Protein AF-A0A966Q0F9-F1 (afdb_monomer)

Nearest PDB structures (foldseek):
  1is2-assembly1_A  TM=1.820E-01  e=2.449E+00  Rattus norvegicus

Secondary structure (DSSP, 8-state):
-----SSSSHHHHHHHS-HHHHHHHHHHHHHHHHHHHHHHTT----TTTT-HHHHHHTT-HHHHHHHHHHHHHHHHHTT---SSHHHHHHHHHT-S--PPPTTTT-HHHHHHHHHHHHHH-HHHHTTTTTT--TTPPPP---

Radius of gyration: 14.85 Å; Cα contacts (8 Å, |Δi|>4): 181; chains: 1; bounding box: 39×34×39 Å

pLDDT: mean 96.17, std 3.33, range [83.56, 98.81]

Structure (mmCIF, N/CA/C/O backbone):
data_AF-A0A966Q0F9-F1
#
_entry.id 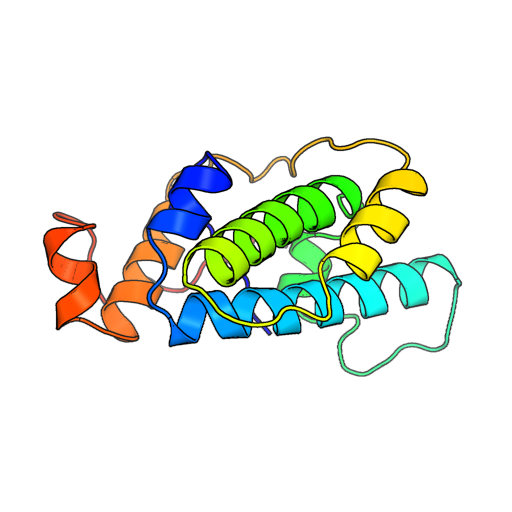  AF-A0A966Q0F9-F1
#
loop_
_atom_site.group_PDB
_atom_site.id
_atom_site.type_symbol
_atom_site.label_atom_id
_atom_site.label_alt_id
_atom_site.label_comp_id
_atom_site.label_asym_id
_atom_site.label_entity_id
_atom_site.label_seq_id
_atom_site.pdbx_PDB_ins_code
_atom_site.Cartn_x
_atom_site.Cartn_y
_atom_site.Cartn_z
_atom_site.occupancy
_atom_site.B_iso_or_equiv
_atom_site.auth_seq_id
_atom_site.auth_comp_id
_atom_site.auth_asym_id
_atom_site.auth_atom_id
_atom_site.pdbx_PDB_model_num
ATOM 1 N N . MET A 1 1 ? 8.181 -6.220 3.415 1.00 84.56 1 MET A N 1
ATOM 2 C CA . MET A 1 1 ? 7.570 -5.725 2.174 1.00 84.56 1 MET A CA 1
ATOM 3 C C . MET A 1 1 ? 6.215 -6.377 2.015 1.00 84.56 1 MET A C 1
ATOM 5 O O . MET A 1 1 ? 6.152 -7.581 1.820 1.00 84.56 1 MET A O 1
ATOM 9 N N . GLN A 1 2 ? 5.135 -5.624 2.153 1.00 92.25 2 GLN A N 1
ATOM 10 C CA . GLN A 1 2 ? 3.775 -6.101 1.913 1.00 92.25 2 GLN A CA 1
ATOM 11 C C . GLN A 1 2 ? 2.932 -4.939 1.389 1.00 92.25 2 GLN A C 1
ATOM 13 O O . GLN A 1 2 ? 3.205 -3.779 1.694 1.00 92.25 2 GLN A O 1
ATOM 18 N N . THR A 1 3 ? 1.885 -5.236 0.632 1.00 96.75 3 THR A N 1
ATOM 19 C CA . THR A 1 3 ? 0.855 -4.243 0.310 1.00 96.75 3 THR A CA 1
ATOM 20 C C . THR A 1 3 ? -0.413 -4.523 1.107 1.00 96.75 3 THR A C 1
ATOM 22 O O . THR A 1 3 ? -0.623 -5.645 1.552 1.00 96.75 3 THR A O 1
ATOM 25 N N . PHE A 1 4 ? -1.251 -3.521 1.349 1.00 98.12 4 PHE A N 1
ATOM 26 C CA . PHE A 1 4 ? -2.565 -3.744 1.951 1.00 98.12 4 PHE A CA 1
ATOM 27 C C . PHE A 1 4 ? -3.632 -3.318 0.961 1.00 98.12 4 PHE A C 1
ATOM 29 O O . PHE A 1 4 ? -3.704 -2.147 0.620 1.00 98.12 4 PHE A O 1
ATOM 36 N N . ILE A 1 5 ? -4.458 -4.267 0.524 1.00 98.00 5 ILE A N 1
ATOM 37 C CA . ILE A 1 5 ? -5.570 -4.017 -0.395 1.00 98.00 5 ILE A CA 1
ATOM 38 C C . ILE A 1 5 ? -6.875 -4.469 0.283 1.00 98.00 5 ILE A C 1
ATOM 40 O O . ILE A 1 5 ? -7.449 -5.474 -0.122 1.00 98.00 5 ILE A O 1
ATOM 44 N N . PRO A 1 6 ? -7.336 -3.801 1.361 1.00 98.06 6 PRO A N 1
ATOM 45 C CA . PRO A 1 6 ? -8.583 -4.164 2.043 1.00 98.06 6 PRO A CA 1
ATOM 46 C C . PRO A 1 6 ? -9.853 -3.805 1.2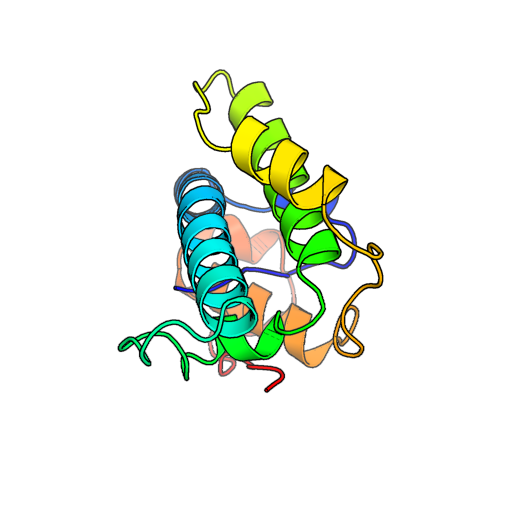52 1.00 98.06 6 PRO A C 1
ATOM 48 O O . PRO A 1 6 ? -10.926 -4.263 1.626 1.00 98.06 6 PRO A O 1
ATOM 51 N N . TYR A 1 7 ? -9.741 -2.996 0.194 1.00 98.31 7 TYR A N 1
ATOM 52 C CA . TYR A 1 7 ? -10.858 -2.505 -0.621 1.00 98.31 7 TYR A CA 1
ATOM 53 C C . TYR A 1 7 ? -10.493 -2.475 -2.110 1.00 98.31 7 TYR A C 1
ATOM 55 O O . TYR A 1 7 ? -9.336 -2.691 -2.473 1.00 98.31 7 TYR A O 1
ATOM 63 N N . LYS A 1 8 ? -11.476 -2.200 -2.977 1.00 97.69 8 LYS A N 1
ATOM 64 C CA . LYS A 1 8 ? -11.291 -2.146 -4.440 1.00 97.69 8 LYS A CA 1
ATOM 65 C C . LYS A 1 8 ? -10.805 -0.783 -4.938 1.00 97.69 8 LYS A C 1
ATOM 67 O O . LYS A 1 8 ? -10.071 -0.743 -5.926 1.00 97.69 8 LYS A O 1
ATOM 72 N N . SER A 1 9 ? -11.215 0.309 -4.288 1.00 98.38 9 SER A N 1
ATOM 73 C CA . SER A 1 9 ? -10.788 1.676 -4.619 1.00 98.38 9 SER A CA 1
ATOM 74 C C . SER A 1 9 ? -9.456 2.004 -3.947 1.00 98.38 9 SER A C 1
ATOM 76 O O . SER A 1 9 ? -9.246 1.700 -2.773 1.00 98.38 9 SER A O 1
ATOM 78 N N . TYR A 1 10 ? -8.555 2.662 -4.678 1.00 98.56 10 TYR A N 1
ATOM 79 C CA . TYR A 1 10 ? -7.282 3.112 -4.117 1.00 98.56 10 TYR A CA 1
ATOM 80 C C . TYR A 1 10 ? -7.484 4.159 -3.013 1.00 98.56 10 TYR A C 1
ATOM 82 O O . TYR A 1 10 ? -6.784 4.141 -2.001 1.00 98.56 10 TYR A O 1
ATOM 90 N N . GLU A 1 11 ? -8.463 5.045 -3.183 1.00 98.56 11 GLU A N 1
ATOM 91 C CA . GLU A 1 11 ? -8.825 6.094 -2.234 1.00 98.56 11 GLU A CA 1
ATOM 92 C C . GLU A 1 11 ? -9.403 5.501 -0.949 1.00 98.56 11 GLU A C 1
ATOM 94 O O . GLU A 1 11 ? -9.012 5.911 0.145 1.00 98.56 11 GLU A O 1
ATOM 99 N N . GLU A 1 12 ? -10.294 4.513 -1.059 1.00 98.44 12 GLU A N 1
ATOM 100 C CA . GLU A 1 12 ? -10.829 3.785 0.098 1.00 98.44 12 GLU A CA 1
ATOM 101 C C . GLU A 1 12 ? -9.714 3.091 0.876 1.00 98.44 12 GLU A C 1
ATOM 103 O O . GLU A 1 12 ? -9.646 3.218 2.100 1.00 98.44 12 GLU A O 1
ATOM 108 N N . ILE A 1 13 ? -8.788 2.425 0.178 1.00 98.75 13 ILE A N 1
ATOM 109 C CA . ILE A 1 13 ? -7.618 1.821 0.820 1.00 98.75 13 ILE A CA 1
ATOM 110 C C . ILE A 1 13 ? -6.811 2.888 1.563 1.00 98.75 13 ILE A C 1
ATOM 112 O O . ILE A 1 13 ? -6.512 2.716 2.743 1.00 98.75 13 ILE A O 1
ATOM 116 N N . ALA A 1 14 ? -6.468 3.998 0.906 1.00 98.62 14 ALA A N 1
ATOM 117 C CA . ALA A 1 14 ? -5.673 5.056 1.518 1.00 98.62 14 ALA A CA 1
ATOM 118 C C . ALA A 1 14 ? -6.359 5.640 2.762 1.00 98.62 14 ALA A C 1
ATOM 120 O O . ALA A 1 14 ? -5.716 5.838 3.792 1.00 98.62 14 ALA A O 1
ATOM 121 N N . ASN A 1 15 ? -7.670 5.870 2.697 1.00 98.44 15 ASN A N 1
ATOM 122 C CA . ASN A 1 15 ? -8.453 6.402 3.809 1.00 98.44 15 ASN A CA 1
ATOM 123 C C . ASN A 1 15 ? -8.580 5.430 4.986 1.00 98.44 15 ASN A C 1
ATOM 125 O O . ASN A 1 15 ? -8.671 5.882 6.126 1.00 98.44 15 ASN A O 1
ATOM 129 N N . ALA A 1 16 ? -8.565 4.128 4.718 1.00 98.31 16 ALA A N 1
ATOM 130 C CA . ALA A 1 16 ? -8.719 3.093 5.726 1.00 98.31 16 ALA A CA 1
ATOM 131 C C . ALA A 1 16 ? -7.455 2.827 6.547 1.00 98.31 16 ALA A C 1
ATOM 133 O O . ALA A 1 16 ? -7.549 2.273 7.636 1.00 98.31 16 ALA A O 1
ATOM 134 N N . LEU A 1 17 ? -6.264 3.154 6.040 1.00 98.56 17 LEU A N 1
ATOM 135 C CA . LEU A 1 17 ? -5.020 2.803 6.720 1.00 98.56 17 LEU A CA 1
ATOM 136 C C . LEU A 1 17 ? -4.689 3.769 7.860 1.00 98.56 17 LEU A C 1
ATOM 138 O O . LEU A 1 17 ? -4.610 4.984 7.684 1.00 98.56 17 LEU A O 1
ATOM 142 N N . ASP A 1 18 ? -4.345 3.207 9.019 1.00 98.44 18 ASP A N 1
ATOM 143 C CA . ASP A 1 18 ? -3.744 3.976 10.101 1.00 98.44 18 ASP A CA 1
ATOM 144 C C . ASP A 1 18 ? -2.404 4.587 9.663 1.00 98.44 18 ASP A C 1
ATOM 146 O O . ASP A 1 18 ? -1.682 4.035 8.825 1.00 98.44 18 ASP A O 1
ATOM 150 N N . ARG A 1 19 ? -2.022 5.701 10.299 1.00 98.00 19 ARG A N 1
ATOM 151 C CA . ARG A 1 19 ? -0.812 6.472 9.968 1.00 98.00 19 ARG A CA 1
ATOM 152 C C . ARG A 1 19 ? 0.439 5.609 9.771 1.00 98.00 19 ARG A C 1
ATOM 154 O O . ARG A 1 19 ? 1.216 5.863 8.853 1.00 98.00 19 ARG A O 1
ATOM 161 N N . GLN A 1 20 ? 0.666 4.609 10.626 1.00 98.00 20 GLN A N 1
ATOM 162 C CA . GLN A 1 20 ? 1.871 3.781 10.546 1.00 98.00 20 GLN A CA 1
ATOM 163 C C . GLN A 1 20 ? 1.865 2.925 9.275 1.00 98.00 20 GLN A C 1
ATOM 165 O O . GLN A 1 20 ? 2.893 2.822 8.608 1.00 98.00 20 GLN A O 1
ATOM 170 N N . ARG A 1 21 ? 0.716 2.338 8.919 1.00 98.38 21 ARG A N 1
ATOM 171 C CA . ARG A 1 21 ? 0.555 1.483 7.731 1.00 98.38 21 ARG A CA 1
ATOM 172 C C . ARG A 1 21 ? 0.574 2.341 6.477 1.00 98.38 21 ARG A C 1
ATOM 174 O O . ARG A 1 21 ? 1.335 2.021 5.573 1.00 98.38 21 ARG A O 1
ATOM 181 N N . LEU A 1 22 ? -0.138 3.467 6.469 1.00 98.19 22 LEU A N 1
ATOM 182 C CA . LEU A 1 22 ? -0.124 4.440 5.377 1.00 98.19 22 LEU A CA 1
ATOM 183 C C . LEU A 1 22 ? 1.307 4.907 5.064 1.00 98.19 22 LEU A C 1
ATOM 185 O O . LEU A 1 22 ? 1.776 4.823 3.930 1.00 98.19 22 LEU A O 1
ATOM 189 N N . GLY A 1 23 ? 2.053 5.309 6.097 1.00 97.81 23 GLY A N 1
ATOM 190 C CA . GLY A 1 23 ? 3.450 5.704 5.960 1.00 97.81 23 GLY A CA 1
ATOM 191 C C . GLY A 1 23 ? 4.329 4.589 5.390 1.00 97.81 23 GLY A C 1
ATOM 192 O O . GLY A 1 23 ? 5.196 4.859 4.558 1.00 97.81 23 GLY A O 1
ATOM 193 N N . LYS A 1 24 ? 4.093 3.338 5.804 1.00 98.00 24 LYS A N 1
ATOM 194 C CA . LYS A 1 24 ? 4.884 2.188 5.360 1.00 98.00 24 LYS A CA 1
ATOM 195 C C . LYS A 1 24 ? 4.538 1.718 3.952 1.00 98.00 24 LYS A C 1
ATOM 197 O O . LYS A 1 24 ? 5.457 1.351 3.227 1.00 98.00 24 LYS A O 1
ATOM 202 N N . GLN A 1 25 ? 3.274 1.816 3.543 1.00 98.38 25 GLN A N 1
ATOM 203 C CA . GLN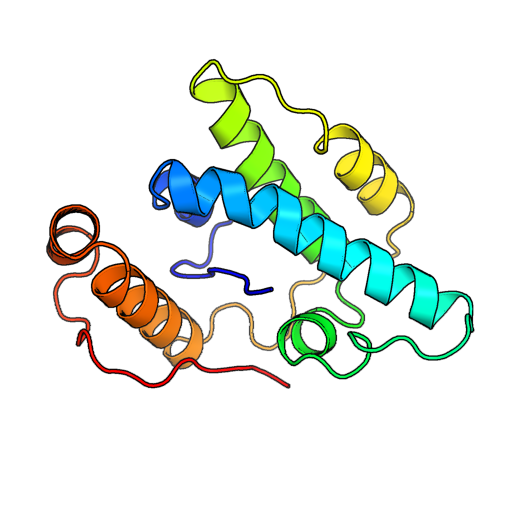 A 1 25 ? 2.830 1.466 2.194 1.00 98.38 25 GLN A CA 1
ATOM 204 C C . GLN A 1 25 ? 3.556 2.274 1.116 1.00 98.38 25 GLN A C 1
ATOM 206 O O . GLN A 1 25 ? 3.970 1.694 0.120 1.00 98.38 25 GLN A O 1
ATOM 211 N N . ARG A 1 26 ? 3.844 3.561 1.349 1.00 98.00 26 ARG A N 1
ATOM 212 C CA . ARG A 1 26 ? 4.654 4.373 0.418 1.00 98.00 26 ARG A CA 1
ATOM 213 C C . ARG A 1 26 ? 6.053 3.797 0.206 1.00 98.00 26 ARG A C 1
ATOM 215 O O . ARG A 1 26 ? 6.519 3.653 -0.919 1.00 98.00 26 ARG A O 1
ATOM 222 N N . VAL A 1 27 ? 6.729 3.460 1.305 1.00 98.12 27 VAL A N 1
ATOM 223 C CA . VAL A 1 27 ? 8.106 2.951 1.267 1.00 98.12 27 VAL A CA 1
ATOM 224 C C . VAL A 1 27 ? 8.153 1.558 0.646 1.00 98.12 27 VAL A C 1
ATOM 226 O O . VAL A 1 27 ? 8.998 1.300 -0.207 1.00 98.12 27 VAL A O 1
ATOM 229 N N . GLU A 1 28 ? 7.249 0.665 1.047 1.00 98.25 28 GLU A N 1
ATOM 230 C CA . GLU A 1 28 ? 7.224 -0.709 0.545 1.00 98.25 28 GLU A CA 1
ATOM 231 C C . GLU A 1 28 ? 6.776 -0.777 -0.923 1.00 98.25 28 GLU A C 1
ATOM 233 O O . GLU A 1 28 ? 7.392 -1.509 -1.692 1.00 98.25 28 GLU A O 1
ATOM 238 N N . ALA A 1 29 ? 5.810 0.041 -1.358 1.00 98.44 29 ALA A N 1
ATOM 239 C CA . ALA A 1 29 ? 5.442 0.144 -2.773 1.00 98.44 29 ALA A CA 1
ATOM 240 C C . ALA A 1 29 ? 6.622 0.621 -3.633 1.00 98.44 29 ALA A C 1
ATOM 242 O O . ALA A 1 29 ? 6.883 0.063 -4.698 1.00 98.44 29 ALA A O 1
ATOM 243 N N . TYR A 1 30 ? 7.403 1.595 -3.149 1.00 98.19 30 TYR A N 1
ATOM 244 C CA . TYR A 1 30 ? 8.593 2.055 -3.866 1.00 98.19 30 TYR A CA 1
ATOM 245 C C . TYR A 1 30 ? 9.686 0.977 -3.934 1.00 98.19 30 TYR A C 1
ATOM 247 O O . TYR A 1 30 ? 10.361 0.834 -4.954 1.00 98.19 30 TYR A O 1
ATOM 255 N N . GLN A 1 31 ? 9.857 0.183 -2.871 1.00 97.81 31 GLN A N 1
ATOM 256 C CA . GLN A 1 31 ? 10.766 -0.967 -2.879 1.00 97.81 31 GLN A CA 1
ATOM 257 C C . GLN A 1 31 ? 10.349 -2.009 -3.924 1.00 97.81 31 GLN A C 1
ATOM 259 O O . GLN A 1 31 ? 11.204 -2.447 -4.693 1.00 97.81 31 GLN A O 1
ATOM 264 N N . ILE A 1 32 ? 9.056 -2.349 -4.003 1.00 98.00 32 ILE A N 1
ATOM 265 C CA . ILE A 1 32 ? 8.518 -3.252 -5.034 1.00 98.00 32 ILE A CA 1
ATOM 266 C C . ILE A 1 32 ? 8.812 -2.688 -6.426 1.00 98.00 32 ILE A C 1
ATOM 268 O O . ILE A 1 32 ? 9.420 -3.375 -7.247 1.00 98.00 32 ILE A O 1
ATOM 272 N N . LEU A 1 33 ? 8.463 -1.422 -6.671 1.00 97.38 33 LEU A N 1
ATOM 273 C CA . LEU A 1 33 ? 8.643 -0.772 -7.969 1.00 97.38 33 LEU A CA 1
ATOM 274 C C . LEU A 1 33 ? 10.109 -0.786 -8.427 1.00 97.38 33 LEU A C 1
ATOM 276 O O . LEU A 1 33 ? 10.407 -1.113 -9.576 1.00 97.38 33 LEU A O 1
ATOM 280 N N . LYS A 1 34 ? 11.048 -0.502 -7.515 1.00 96.75 34 LYS A N 1
ATOM 281 C CA . LYS A 1 34 ? 12.486 -0.591 -7.802 1.00 96.75 34 LYS A CA 1
ATOM 282 C C . LYS A 1 34 ? 12.909 -1.995 -8.230 1.00 96.75 34 LYS A C 1
ATOM 284 O O . LYS A 1 34 ? 13.702 -2.121 -9.161 1.00 96.75 34 LYS A O 1
ATOM 289 N N . VAL A 1 35 ? 12.419 -3.030 -7.547 1.00 97.12 35 VAL A N 1
ATOM 290 C CA . VAL A 1 35 ? 12.743 -4.423 -7.887 1.00 97.12 35 VAL A CA 1
ATOM 291 C C . VAL A 1 35 ? 12.165 -4.783 -9.256 1.00 97.12 35 VAL A C 1
ATOM 293 O O . VAL A 1 35 ? 12.883 -5.350 -10.074 1.00 97.12 35 VAL A O 1
ATOM 296 N N . LEU A 1 36 ? 10.922 -4.395 -9.549 1.00 95.88 36 LEU A N 1
ATOM 297 C CA . LEU A 1 36 ? 10.287 -4.634 -10.850 1.00 95.88 36 LEU A CA 1
ATOM 298 C C . LEU A 1 36 ? 11.057 -3.971 -12.002 1.00 95.88 36 LEU A C 1
ATOM 300 O O . LEU A 1 36 ? 11.333 -4.610 -13.018 1.00 95.88 36 LEU A O 1
ATOM 304 N N . TYR A 1 37 ? 11.502 -2.724 -11.832 1.00 94.75 37 TYR A N 1
ATOM 305 C CA . TYR A 1 37 ? 12.335 -2.063 -12.841 1.00 94.75 37 TYR A CA 1
ATOM 306 C C . TYR A 1 37 ? 13.732 -2.674 -12.979 1.00 94.75 37 TYR A C 1
ATOM 308 O O . TYR A 1 37 ? 14.252 -2.730 -14.093 1.00 94.75 37 TYR A O 1
ATOM 316 N N 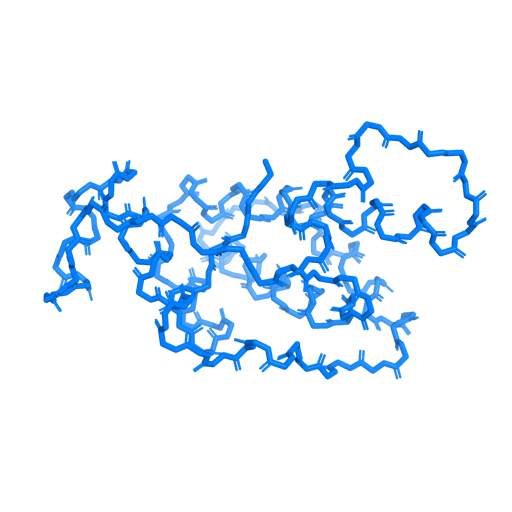. ALA A 1 38 ? 14.337 -3.161 -11.892 1.00 94.81 38 ALA A N 1
ATOM 317 C CA . ALA A 1 38 ? 15.595 -3.903 -11.972 1.00 94.81 38 ALA A CA 1
ATOM 318 C C . ALA A 1 38 ? 15.426 -5.204 -12.778 1.00 94.81 38 ALA A C 1
ATOM 320 O O . ALA A 1 38 ? 16.231 -5.465 -13.672 1.00 94.81 38 ALA A O 1
ATOM 321 N N . LYS A 1 39 ? 14.337 -5.955 -12.541 1.00 93.81 39 LYS A N 1
ATOM 322 C CA . LYS A 1 39 ? 13.979 -7.157 -13.317 1.00 93.81 39 LYS A CA 1
ATOM 323 C C . LYS A 1 39 ? 13.829 -6.844 -14.805 1.00 93.81 39 LYS A C 1
ATOM 325 O O . LYS A 1 39 ? 14.455 -7.504 -15.628 1.00 93.81 39 LYS A O 1
ATOM 330 N N . LYS A 1 40 ? 13.068 -5.801 -15.158 1.00 91.69 40 LYS A N 1
ATOM 331 C CA . LYS A 1 40 ? 12.853 -5.395 -16.562 1.00 91.69 40 LYS A CA 1
ATOM 332 C C . LYS A 1 40 ? 14.132 -4.984 -17.293 1.00 91.69 40 LYS A C 1
ATOM 334 O O . LYS A 1 40 ? 14.205 -5.139 -18.505 1.00 91.69 40 LYS A O 1
ATOM 339 N N . ARG A 1 41 ? 15.125 -4.455 -16.574 1.00 91.94 41 ARG A N 1
ATOM 340 C CA . ARG A 1 41 ? 16.430 -4.069 -17.134 1.00 91.94 41 ARG A CA 1
ATOM 341 C C . ARG A 1 41 ? 17.428 -5.226 -17.219 1.00 91.94 41 ARG A C 1
ATOM 343 O O . ARG A 1 41 ? 18.546 -5.000 -17.664 1.00 91.94 41 ARG A O 1
ATOM 350 N N . GLY A 1 42 ? 17.058 -6.430 -16.777 1.00 91.06 42 GLY A N 1
ATOM 351 C CA . GLY A 1 42 ? 17.971 -7.573 -16.751 1.00 91.06 4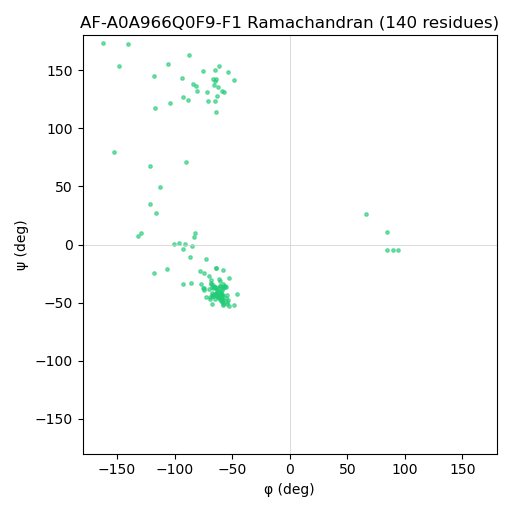2 GLY A CA 1
ATOM 352 C C . GLY A 1 42 ? 19.137 -7.397 -15.775 1.00 91.06 42 GLY A C 1
ATOM 353 O O . GLY A 1 42 ? 20.198 -7.974 -15.986 1.00 91.06 42 GLY A O 1
ATOM 354 N N . VAL A 1 43 ? 18.963 -6.585 -14.724 1.00 91.25 43 VAL A N 1
ATOM 355 C CA . VAL A 1 43 ? 19.970 -6.449 -13.659 1.00 91.25 43 VAL A CA 1
ATOM 356 C C . VAL A 1 43 ? 20.101 -7.781 -12.918 1.00 91.25 43 VAL A C 1
ATOM 358 O O . VAL A 1 43 ? 19.124 -8.528 -12.805 1.00 91.25 43 VAL A O 1
ATOM 361 N N . GLU A 1 44 ? 21.295 -8.060 -12.388 1.00 86.88 44 GLU A N 1
ATOM 362 C CA . GLU A 1 44 ? 21.564 -9.251 -11.583 1.00 86.88 44 GLU A CA 1
ATOM 363 C C . GLU A 1 44 ? 20.504 -9.465 -10.488 1.00 86.88 44 GLU A C 1
ATOM 365 O O . GLU A 1 44 ? 19.991 -8.528 -9.861 1.00 86.88 44 GLU A O 1
ATOM 370 N N . LYS A 1 45 ? 20.154 -10.735 -10.276 1.00 84.56 45 LYS A N 1
ATOM 371 C CA . LYS A 1 45 ? 19.075 -11.142 -9.383 1.00 84.56 45 LYS A CA 1
ATOM 372 C C . LYS A 1 45 ? 19.382 -10.766 -7.932 1.00 84.56 45 LYS A C 1
ATOM 374 O O . LYS A 1 45 ? 20.240 -11.358 -7.291 1.00 84.56 45 LYS A O 1
ATOM 379 N N . GLY A 1 46 ? 18.596 -9.843 -7.382 1.00 84.12 46 GLY A N 1
ATOM 380 C CA . GLY A 1 46 ? 18.662 -9.466 -5.969 1.00 84.12 46 GLY A CA 1
ATOM 381 C C . GLY A 1 46 ? 17.793 -10.340 -5.054 1.00 84.12 46 GLY A C 1
ATOM 382 O O . GLY A 1 46 ? 16.832 -10.975 -5.496 1.00 84.12 46 GLY A O 1
ATOM 383 N N . ALA A 1 47 ? 18.064 -10.287 -3.744 1.00 86.56 47 ALA A N 1
ATOM 384 C CA . ALA A 1 47 ? 17.369 -11.069 -2.708 1.00 86.56 47 ALA A CA 1
ATOM 385 C C . ALA A 1 47 ? 15.827 -10.942 -2.727 1.00 86.56 47 ALA A C 1
ATOM 387 O O . ALA A 1 47 ? 15.115 -11.875 -2.363 1.00 86.56 47 ALA A O 1
ATOM 388 N N . TRP A 1 48 ? 15.295 -9.806 -3.189 1.00 89.50 48 TRP A N 1
ATOM 389 C CA . TRP A 1 48 ? 13.857 -9.513 -3.192 1.00 89.50 48 TRP A CA 1
ATOM 390 C C . TRP A 1 48 ? 13.129 -9.894 -4.490 1.00 89.50 48 TRP A C 1
ATOM 392 O O . TRP A 1 48 ? 11.909 -9.779 -4.546 1.00 89.50 48 TRP A O 1
ATOM 402 N N . PHE A 1 49 ? 13.829 -10.377 -5.525 1.00 92.31 49 PHE A N 1
ATOM 403 C CA . PHE A 1 49 ? 13.230 -10.669 -6.843 1.00 92.31 49 PHE A CA 1
ATOM 404 C C . PHE A 1 49 ? 12.115 -11.719 -6.787 1.00 92.31 49 PHE A C 1
ATOM 406 O O . PHE A 1 49 ? 11.179 -11.676 -7.584 1.00 92.31 49 PHE A O 1
ATOM 413 N N . ASN A 1 50 ? 12.233 -12.665 -5.854 1.00 92.69 50 ASN A N 1
ATOM 414 C CA . ASN A 1 50 ? 11.281 -13.755 -5.656 1.00 92.69 50 ASN A CA 1
ATOM 415 C C . ASN A 1 50 ? 10.243 -13.457 -4.565 1.00 92.69 50 ASN A C 1
ATOM 417 O O . ASN A 1 50 ? 9.425 -14.326 -4.266 1.00 92.69 50 ASN A O 1
ATOM 421 N N . HIS A 1 51 ? 10.288 -12.275 -3.945 1.00 95.88 51 HIS A N 1
ATOM 422 C CA . HIS A 1 51 ? 9.388 -11.947 -2.851 1.00 95.88 51 HIS A CA 1
ATOM 423 C C . HIS A 1 51 ? 7.928 -11.957 -3.342 1.00 95.88 51 HIS A C 1
ATOM 425 O O . HIS A 1 51 ? 7.652 -11.355 -4.383 1.00 95.88 51 HIS A O 1
ATOM 431 N N . PRO A 1 52 ? 6.975 -12.560 -2.604 1.00 96.38 52 PRO A N 1
ATOM 432 C CA . PRO A 1 52 ? 5.593 -12.679 -3.064 1.00 96.38 52 PRO A CA 1
ATOM 433 C C . PRO A 1 52 ? 4.939 -11.346 -3.452 1.00 96.38 52 PRO A C 1
ATOM 435 O O . PRO A 1 52 ? 4.364 -11.233 -4.526 1.00 96.38 52 PRO A O 1
ATOM 438 N N . ALA A 1 53 ? 5.136 -10.292 -2.652 1.00 96.56 53 ALA A N 1
ATOM 439 C CA . ALA A 1 53 ? 4.680 -8.943 -3.005 1.00 96.56 53 ALA A CA 1
ATOM 440 C C . ALA A 1 53 ? 5.225 -8.436 -4.358 1.00 96.56 53 ALA A C 1
ATOM 442 O O . ALA A 1 53 ? 4.517 -7.739 -5.066 1.00 96.56 53 ALA A O 1
ATOM 443 N N . VAL A 1 54 ? 6.464 -8.774 -4.740 1.00 97.31 54 VAL A N 1
ATOM 444 C CA . VAL A 1 54 ? 7.010 -8.374 -6.052 1.00 97.31 54 VAL A CA 1
ATOM 445 C C . VAL A 1 54 ? 6.294 -9.122 -7.161 1.00 97.31 54 VAL A C 1
ATOM 447 O O . VAL A 1 54 ? 5.855 -8.499 -8.119 1.00 97.31 54 VAL A O 1
ATOM 450 N N . LYS A 1 55 ? 6.141 -10.439 -7.004 1.00 96.56 55 LYS A N 1
ATOM 451 C CA . LYS A 1 55 ? 5.454 -11.288 -7.982 1.00 96.56 55 LYS A CA 1
ATOM 452 C C . LYS A 1 55 ? 3.999 -10.861 -8.198 1.00 96.56 55 LYS A C 1
ATOM 454 O O . LYS A 1 55 ? 3.574 -10.780 -9.340 1.00 96.56 55 LYS A O 1
ATOM 459 N N . MET A 1 56 ? 3.273 -10.505 -7.133 1.00 96.19 56 MET A N 1
ATOM 460 C CA . MET A 1 56 ? 1.885 -10.024 -7.231 1.00 96.19 56 MET A CA 1
ATOM 461 C C . MET A 1 56 ? 1.728 -8.824 -8.175 1.00 96.19 56 MET A C 1
ATOM 463 O O . MET A 1 56 ? 0.716 -8.714 -8.863 1.00 96.19 56 MET A O 1
ATOM 467 N N . TRP A 1 57 ? 2.712 -7.923 -8.193 1.00 97.06 57 TRP A N 1
ATOM 468 C CA . TRP A 1 57 ? 2.678 -6.679 -8.966 1.00 97.06 57 TRP A CA 1
ATOM 469 C C . 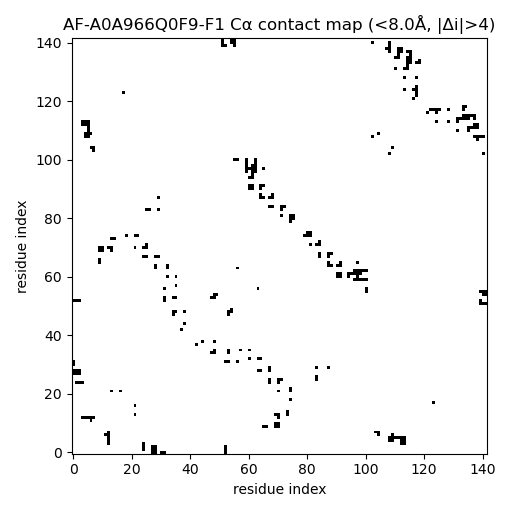TRP A 1 57 ? 3.470 -6.749 -10.279 1.00 97.06 57 TRP A C 1
ATOM 471 O O . TRP A 1 57 ? 3.531 -5.761 -11.013 1.00 97.06 57 TRP A O 1
ATOM 481 N N . GLU A 1 58 ? 4.089 -7.887 -10.592 1.00 95.75 58 GLU A N 1
ATOM 482 C CA . GLU A 1 58 ? 4.898 -8.049 -11.797 1.00 95.75 58 GLU A CA 1
ATOM 483 C C . GLU A 1 58 ? 4.039 -7.923 -13.060 1.00 95.75 58 GLU A C 1
ATOM 485 O O . GLU A 1 58 ? 3.041 -8.621 -13.220 1.00 95.75 58 GLU A O 1
ATOM 490 N N . GLY A 1 59 ? 4.415 -6.994 -13.947 1.00 95.25 59 GLY A N 1
ATOM 491 C CA . GLY A 1 59 ? 3.632 -6.654 -15.139 1.00 95.25 59 GLY A CA 1
ATOM 492 C C . GLY A 1 59 ? 2.519 -5.623 -14.910 1.00 95.25 59 GLY A C 1
ATOM 493 O O . GLY A 1 59 ? 1.912 -5.181 -15.883 1.00 95.25 59 GLY A O 1
ATOM 494 N N . TYR A 1 60 ? 2.289 -5.198 -13.662 1.00 97.00 60 TYR A N 1
ATOM 495 C CA . TYR A 1 60 ? 1.241 -4.248 -13.268 1.00 97.00 60 TYR A CA 1
ATOM 496 C C . TYR A 1 60 ? 1.816 -2.998 -12.579 1.00 97.00 60 TYR A C 1
ATOM 498 O O . TYR A 1 60 ? 1.221 -2.437 -11.657 1.00 97.00 60 TYR A O 1
ATOM 506 N N . GLU A 1 61 ? 2.995 -2.541 -13.012 1.00 97.44 61 GLU A N 1
ATOM 507 C CA . GLU A 1 61 ? 3.712 -1.422 -12.386 1.00 97.44 61 GLU A CA 1
ATOM 508 C C . GLU A 1 61 ? 2.916 -0.113 -12.422 1.00 97.44 61 GLU A C 1
ATOM 510 O O . GLU A 1 61 ? 2.967 0.648 -11.459 1.00 97.44 61 GLU A O 1
ATOM 515 N N . GLY A 1 62 ? 2.150 0.134 -13.491 1.00 98.25 62 GLY A N 1
ATOM 516 C CA . GLY A 1 62 ? 1.298 1.321 -13.594 1.00 98.25 62 GLY A CA 1
ATOM 517 C C . GLY A 1 62 ? 0.223 1.353 -12.508 1.00 98.25 62 GLY A C 1
ATOM 518 O O . GLY A 1 62 ? 0.073 2.361 -11.822 1.00 98.25 62 GLY A O 1
ATOM 519 N N . ALA A 1 63 ? -0.453 0.224 -12.270 1.00 98.25 63 ALA A N 1
ATOM 520 C CA . ALA A 1 63 ? -1.436 0.099 -11.194 1.00 98.25 63 ALA A CA 1
ATOM 521 C C . ALA A 1 63 ? -0.790 0.227 -9.800 1.00 98.25 63 ALA A C 1
ATOM 523 O O . ALA A 1 63 ? -1.369 0.842 -8.906 1.00 98.25 63 ALA A O 1
ATOM 524 N N . LEU A 1 64 ? 0.435 -0.287 -9.612 1.00 98.25 64 LEU A N 1
ATOM 525 C CA . LEU A 1 64 ? 1.196 -0.079 -8.374 1.00 98.25 64 LEU A CA 1
ATOM 526 C C . LEU A 1 64 ? 1.518 1.408 -8.147 1.00 98.25 64 LEU A C 1
ATOM 528 O O . LEU A 1 64 ? 1.457 1.880 -7.010 1.00 98.25 64 LEU A O 1
ATOM 532 N N . CYS A 1 65 ? 1.853 2.149 -9.207 1.00 98.69 65 CYS A N 1
ATOM 533 C CA . CYS A 1 65 ? 2.071 3.591 -9.133 1.00 98.69 65 CYS A CA 1
ATOM 534 C C . CYS A 1 65 ? 0.783 4.338 -8.766 1.00 98.69 65 CYS A C 1
ATOM 536 O O . CYS A 1 65 ? 0.826 5.157 -7.855 1.00 98.69 65 CYS A O 1
ATOM 538 N N . GLU A 1 66 ? -0.359 4.037 -9.396 1.00 98.69 66 GLU A N 1
ATOM 539 C CA . GLU A 1 66 ? -1.656 4.642 -9.038 1.00 98.69 66 GLU A CA 1
ATOM 540 C C . GLU A 1 66 ? -2.026 4.374 -7.575 1.00 98.69 66 GLU A C 1
ATOM 542 O O . GLU A 1 66 ? -2.349 5.302 -6.829 1.00 98.69 66 GLU A O 1
ATOM 547 N N . TYR A 1 67 ? -1.891 3.116 -7.143 1.00 98.69 67 TYR A N 1
ATOM 548 C CA . TYR A 1 67 ? -2.056 2.716 -5.751 1.00 98.69 67 TYR A CA 1
ATOM 549 C C . TYR A 1 67 ? -1.186 3.576 -4.827 1.00 98.69 67 TYR A C 1
ATOM 551 O O . TYR A 1 67 ? -1.680 4.187 -3.880 1.00 98.69 67 TYR A O 1
ATOM 559 N N . ALA A 1 68 ? 0.113 3.670 -5.113 1.00 98.69 68 ALA A N 1
ATOM 560 C CA . ALA A 1 68 ? 1.0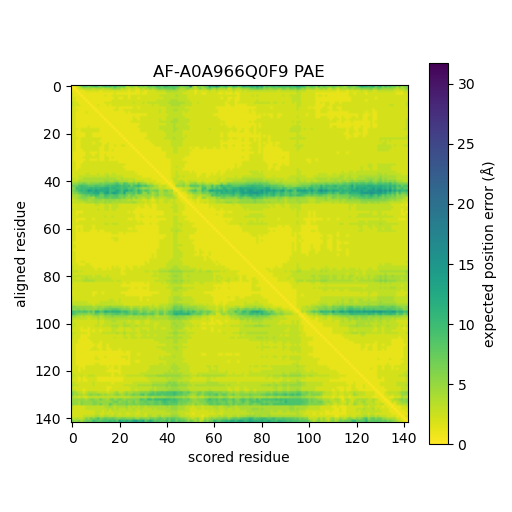47 4.401 -4.270 1.00 98.69 68 ALA A CA 1
ATOM 561 C C . ALA A 1 68 ? 0.809 5.921 -4.284 1.00 98.69 68 ALA A C 1
ATOM 563 O O . ALA A 1 68 ? 0.979 6.567 -3.248 1.00 98.69 68 ALA A O 1
ATOM 564 N N . ILE A 1 69 ? 0.368 6.491 -5.409 1.00 98.81 69 ILE A N 1
ATOM 565 C CA . ILE A 1 69 ? -0.015 7.903 -5.518 1.00 98.81 69 ILE A CA 1
ATOM 566 C C . ILE A 1 69 ? -1.219 8.196 -4.621 1.00 98.81 69 ILE A C 1
ATOM 568 O O . ILE A 1 69 ? -1.179 9.181 -3.884 1.00 98.81 69 ILE A O 1
ATOM 572 N N . ALA A 1 70 ? -2.242 7.336 -4.593 1.00 98.81 70 ALA A N 1
ATOM 573 C CA . ALA A 1 70 ? -3.384 7.503 -3.689 1.00 98.81 70 ALA A CA 1
ATOM 574 C C . ALA A 1 70 ? -2.951 7.493 -2.209 1.00 98.81 70 ALA A C 1
ATOM 576 O O . ALA A 1 70 ? -3.358 8.359 -1.427 1.00 98.81 70 ALA A O 1
ATOM 577 N N . ILE A 1 71 ? -2.047 6.580 -1.835 1.00 98.81 71 ILE A N 1
ATOM 578 C CA . ILE A 1 71 ? -1.442 6.538 -0.494 1.00 98.81 71 ILE A CA 1
ATOM 579 C C . ILE A 1 71 ? -0.672 7.836 -0.190 1.00 98.81 71 ILE A C 1
ATOM 581 O O . ILE A 1 71 ? -0.822 8.407 0.893 1.00 98.81 71 ILE A O 1
ATOM 585 N N . CYS A 1 72 ? 0.155 8.316 -1.123 1.00 98.81 72 CYS A N 1
ATOM 586 C CA . CYS A 1 72 ? 0.911 9.561 -0.977 1.00 98.81 72 CYS A CA 1
ATOM 587 C C . CYS A 1 72 ? -0.007 10.785 -0.849 1.00 98.81 72 CYS A C 1
ATOM 589 O O . C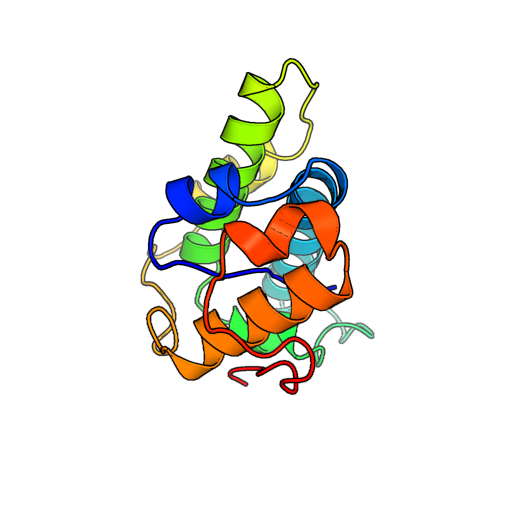YS A 1 72 ? 0.234 11.631 0.008 1.00 98.81 72 CYS A O 1
ATOM 591 N N . ASN A 1 73 ? -1.081 10.863 -1.636 1.00 98.75 73 ASN A N 1
ATOM 592 C CA . ASN A 1 73 ? -2.062 11.946 -1.560 1.00 98.75 73 ASN A CA 1
ATOM 593 C C . ASN A 1 73 ? -2.714 12.000 -0.178 1.00 98.75 73 ASN A C 1
ATOM 595 O O . ASN A 1 73 ? -2.765 13.068 0.432 1.00 98.75 73 ASN A O 1
ATOM 599 N N . LYS A 1 74 ? -3.126 10.847 0.367 1.00 98.81 74 LYS A N 1
ATOM 600 C CA . LYS A 1 74 ? -3.655 10.781 1.734 1.00 98.81 74 LYS A CA 1
ATOM 601 C C . LYS A 1 74 ? -2.612 11.171 2.778 1.00 98.81 74 LYS A C 1
ATOM 603 O O . LYS A 1 74 ? -2.930 11.840 3.754 1.00 98.81 74 LYS A O 1
ATOM 608 N N . TRP A 1 75 ? -1.358 10.764 2.597 1.00 98.62 75 TRP A N 1
ATOM 609 C CA . TRP A 1 75 ? -0.278 11.142 3.507 1.00 98.62 75 TRP A CA 1
ATOM 610 C C . TRP A 1 75 ? -0.068 12.663 3.543 1.00 98.62 75 TRP A C 1
ATOM 612 O O . TRP A 1 75 ? 0.019 13.244 4.625 1.00 98.62 75 TRP A O 1
ATOM 622 N N . ILE A 1 76 ? -0.055 13.306 2.374 1.00 98.56 76 ILE A N 1
ATOM 623 C CA . ILE A 1 76 ? 0.060 14.764 2.235 1.00 98.56 76 ILE A CA 1
ATOM 624 C C . ILE A 1 76 ? -1.160 15.466 2.833 1.00 98.56 76 ILE A C 1
ATOM 626 O O . ILE A 1 76 ? -0.999 16.445 3.557 1.00 98.56 76 ILE A O 1
ATOM 630 N N . SER A 1 77 ? -2.372 14.952 2.601 1.00 98.44 77 SER A N 1
ATOM 631 C CA . SER A 1 77 ? -3.598 15.563 3.131 1.00 98.44 77 SER A CA 1
ATOM 632 C C . SER A 1 77 ? -3.662 15.549 4.663 1.00 98.44 77 SER A C 1
ATOM 634 O O . SER A 1 77 ? -4.412 16.319 5.249 1.00 98.44 77 SER A O 1
ATOM 636 N N . LEU A 1 78 ? -2.896 14.673 5.324 1.00 97.94 78 LEU A N 1
ATOM 637 C CA . LEU A 1 78 ? -2.731 14.649 6.782 1.00 97.94 78 LEU A CA 1
ATOM 638 C C . LEU A 1 78 ? -1.663 15.646 7.285 1.00 97.94 78 LEU A C 1
ATOM 640 O O . LEU A 1 78 ? -1.322 15.630 8.466 1.00 97.94 78 LEU A O 1
ATOM 644 N N . GLY A 1 79 ? -1.119 16.494 6.406 1.00 98.19 79 GLY A N 1
ATOM 645 C CA . GLY A 1 79 ? -0.123 17.518 6.731 1.00 98.19 79 GLY A CA 1
ATOM 646 C C . GLY A 1 79 ? 1.320 17.014 6.755 1.00 98.19 79 GLY A C 1
ATOM 647 O O . GLY A 1 79 ? 2.216 17.725 7.209 1.00 98.19 79 GLY A O 1
ATOM 648 N N . TYR A 1 80 ? 1.582 15.793 6.286 1.00 98.31 80 TYR A N 1
ATOM 649 C CA . TYR A 1 80 ? 2.930 15.238 6.294 1.00 98.31 80 TYR A CA 1
ATOM 650 C C . TYR A 1 80 ? 3.675 15.487 4.980 1.00 98.31 80 TYR A C 1
ATOM 652 O O . TYR A 1 80 ? 3.129 15.350 3.887 1.00 98.31 80 TYR A O 1
ATOM 660 N N . LYS A 1 81 ? 4.985 15.741 5.078 1.00 97.56 81 LYS A N 1
ATOM 661 C CA . LYS A 1 81 ? 5.867 15.818 3.908 1.00 97.56 81 LYS A CA 1
ATOM 662 C C . LYS A 1 81 ? 5.988 14.452 3.222 1.00 97.56 81 LYS A C 1
ATOM 664 O O . LYS A 1 81 ? 6.176 13.421 3.882 1.00 97.56 81 LYS A O 1
ATOM 669 N N . ASP A 1 82 ? 5.929 14.460 1.896 1.00 97.94 82 ASP A N 1
ATOM 670 C CA . ASP A 1 82 ? 6.153 13.297 1.041 1.00 97.94 82 ASP A CA 1
ATOM 671 C C . ASP A 1 82 ? 7.370 13.519 0.130 1.00 97.94 82 ASP A C 1
ATOM 673 O O . ASP A 1 82 ? 7.650 14.643 -0.278 1.00 97.94 82 ASP A O 1
ATOM 677 N N . THR A 1 83 ? 8.124 12.454 -0.143 1.00 97.00 83 THR A N 1
ATOM 678 C CA . THR A 1 83 ? 9.330 12.473 -0.993 1.00 97.00 83 THR A CA 1
ATOM 679 C C . THR A 1 83 ? 9.334 11.356 -2.043 1.00 97.00 83 THR A C 1
ATOM 681 O O . THR A 1 83 ? 10.347 11.122 -2.708 1.00 97.00 83 THR A O 1
ATOM 684 N N . LEU A 1 84 ? 8.226 10.619 -2.164 1.00 98.19 84 LEU A N 1
ATOM 685 C CA . LEU A 1 84 ? 8.095 9.448 -3.029 1.00 98.19 84 LEU A CA 1
ATOM 686 C C . LEU A 1 84 ? 7.029 9.626 -4.114 1.00 98.19 84 LEU A C 1
ATOM 688 O O . LEU A 1 84 ? 7.170 8.995 -5.155 1.00 98.19 84 LEU A O 1
ATOM 692 N N . LYS A 1 85 ? 6.025 10.491 -3.918 1.00 98.44 85 LYS A N 1
ATOM 693 C CA . LYS A 1 85 ? 4.933 10.753 -4.869 1.00 98.44 85 LYS A CA 1
ATOM 694 C C . LYS A 1 85 ? 5.452 11.009 -6.280 1.00 98.44 85 LYS A C 1
ATOM 696 O O . LYS A 1 85 ? 5.074 10.292 -7.197 1.00 98.44 85 LYS A O 1
ATOM 701 N N . GLU A 1 86 ? 6.401 11.931 -6.417 1.00 98.25 86 GLU A N 1
ATOM 702 C CA . GLU A 1 86 ? 7.016 12.270 -7.705 1.00 98.25 86 GLU A CA 1
ATOM 703 C C . GLU A 1 86 ? 7.653 11.046 -8.385 1.00 98.25 86 GLU A C 1
ATOM 705 O O . GLU A 1 86 ? 7.545 10.865 -9.593 1.00 98.25 86 GLU A O 1
ATOM 710 N N . ARG A 1 87 ? 8.259 10.132 -7.615 1.00 98.12 87 ARG A N 1
ATOM 711 C CA . ARG A 1 87 ? 8.860 8.908 -8.169 1.00 98.12 87 ARG A CA 1
ATOM 712 C C . ARG A 1 87 ? 7.806 7.969 -8.754 1.00 98.12 87 ARG A C 1
ATOM 714 O O . ARG A 1 87 ? 8.085 7.296 -9.743 1.00 98.12 87 ARG A O 1
ATOM 721 N N . PHE A 1 88 ? 6.622 7.912 -8.147 1.00 98.44 88 PHE A N 1
ATOM 722 C CA . PHE A 1 88 ? 5.497 7.139 -8.669 1.00 98.44 88 PHE A CA 1
ATOM 723 C C . PHE A 1 88 ? 4.850 7.820 -9.873 1.00 98.44 88 PHE A C 1
ATOM 725 O O . PHE A 1 88 ? 4.504 7.130 -10.823 1.00 98.44 88 PHE A O 1
ATOM 732 N N . GLU A 1 89 ? 4.748 9.150 -9.881 1.00 98.44 89 GLU A N 1
ATOM 733 C CA . GLU A 1 89 ? 4.259 9.916 -11.036 1.00 98.44 89 GLU A CA 1
ATOM 734 C C . GLU A 1 89 ? 5.166 9.708 -12.253 1.00 98.44 89 GLU A C 1
ATOM 736 O O . GLU A 1 89 ? 4.690 9.358 -13.330 1.00 98.44 89 GLU A O 1
ATOM 741 N N . VAL A 1 90 ? 6.486 9.791 -12.066 1.00 97.31 90 VAL A N 1
ATOM 742 C CA . VAL A 1 90 ? 7.465 9.451 -13.107 1.00 97.31 90 VAL A CA 1
ATOM 743 C C . VAL A 1 90 ? 7.317 7.991 -13.544 1.00 97.31 90 VAL A C 1
ATOM 745 O O . VAL A 1 90 ? 7.285 7.703 -14.738 1.00 97.31 90 VAL A O 1
ATOM 748 N N . GLY A 1 91 ? 7.193 7.053 -12.600 1.00 96.12 91 GLY A N 1
ATOM 749 C CA . GLY A 1 91 ? 6.987 5.639 -12.922 1.00 96.12 91 GLY A CA 1
ATOM 750 C C . GLY A 1 91 ? 5.706 5.377 -13.725 1.00 96.12 91 GLY A C 1
ATOM 751 O O . GLY A 1 91 ? 5.695 4.528 -14.619 1.00 96.12 91 GLY A O 1
ATOM 752 N N . LEU A 1 92 ? 4.639 6.125 -13.442 1.00 96.69 92 LEU A N 1
ATOM 753 C CA . LEU A 1 92 ? 3.364 6.058 -14.149 1.00 96.69 92 LEU A CA 1
ATOM 754 C C . LEU A 1 92 ? 3.488 6.570 -15.589 1.00 96.69 92 LEU A C 1
ATOM 756 O O . LEU A 1 92 ? 3.015 5.896 -16.498 1.00 96.69 92 LEU A O 1
ATOM 760 N N . LEU A 1 93 ? 4.196 7.683 -15.814 1.00 95.44 93 LEU A N 1
ATOM 761 C CA . LEU A 1 93 ? 4.448 8.227 -17.158 1.00 95.44 93 LEU A CA 1
ATOM 762 C C . LEU A 1 93 ? 5.161 7.227 -18.083 1.00 95.44 93 LEU A C 1
ATOM 764 O O . LEU A 1 93 ? 4.903 7.201 -19.283 1.00 95.44 93 LEU A O 1
ATOM 768 N N . PHE A 1 94 ? 6.041 6.387 -17.532 1.00 90.94 94 PHE A N 1
ATOM 769 C CA . PHE A 1 94 ? 6.754 5.348 -18.285 1.00 90.94 94 PHE A CA 1
ATOM 770 C C . PHE A 1 94 ? 6.040 3.987 -18.309 1.00 90.94 94 PHE A C 1
ATOM 772 O O . PHE A 1 94 ? 6.557 3.022 -18.883 1.00 90.94 94 PHE A O 1
ATOM 779 N N . SER A 1 95 ? 4.875 3.867 -17.673 1.00 91.06 95 SER A N 1
ATOM 780 C CA . SER A 1 95 ? 4.113 2.619 -17.650 1.00 91.06 95 SER A CA 1
ATOM 781 C C . SER A 1 95 ? 3.300 2.454 -18.934 1.00 91.06 95 SER A C 1
ATOM 783 O O . SER A 1 95 ? 2.665 3.385 -19.411 1.00 91.06 95 SER A O 1
ATOM 785 N N . LYS A 1 96 ? 3.302 1.239 -19.504 1.00 83.56 96 LYS A N 1
ATOM 786 C CA . LYS A 1 96 ? 2.604 0.945 -20.772 1.00 83.56 96 LYS A CA 1
ATOM 787 C C . LYS A 1 96 ? 1.075 0.966 -20.650 1.00 83.56 96 LYS A C 1
ATOM 789 O O . LYS A 1 96 ? 0.395 1.161 -21.649 1.00 83.56 96 LYS A O 1
ATOM 794 N N . ASN A 1 97 ? 0.548 0.686 -19.461 1.00 90.06 97 ASN A N 1
ATOM 795 C CA . ASN A 1 97 ? -0.869 0.758 -19.109 1.00 90.06 97 ASN A CA 1
ATOM 796 C C . ASN A 1 97 ? -1.015 0.788 -17.577 1.00 90.06 97 ASN A C 1
ATOM 798 O O . ASN A 1 97 ? -0.037 0.596 -16.847 1.00 90.06 97 ASN A O 1
ATOM 802 N N . THR A 1 98 ? -2.245 0.990 -17.111 1.00 95.12 98 THR A N 1
ATOM 803 C CA . THR A 1 98 ? -2.642 0.957 -15.695 1.00 95.12 98 THR A CA 1
ATOM 804 C C . THR A 1 98 ? -3.635 -0.169 -15.410 1.00 95.12 98 THR A C 1
ATOM 806 O O . THR A 1 98 ? -4.446 -0.096 -14.484 1.00 95.12 98 THR A O 1
ATOM 809 N N . ASN A 1 99 ? -3.577 -1.240 -16.210 1.00 96.25 99 ASN A N 1
ATOM 810 C CA . ASN A 1 99 ? -4.437 -2.395 -16.004 1.00 96.25 99 ASN A CA 1
ATOM 811 C C . ASN A 1 99 ? -4.186 -2.949 -14.606 1.00 96.25 99 ASN A C 1
ATOM 813 O O . ASN A 1 99 ? -3.042 -3.132 -14.183 1.00 96.25 99 ASN A O 1
ATOM 817 N N . LYS A 1 100 ? -5.272 -3.208 -13.885 1.00 96.75 100 LYS A N 1
ATOM 818 C CA . LYS A 1 100 ? -5.178 -3.809 -12.564 1.00 96.75 100 LYS A CA 1
ATOM 819 C C . LYS A 1 100 ? -4.861 -5.302 -12.704 1.00 96.75 100 LYS A C 1
ATOM 821 O O . LYS A 1 100 ? -5.289 -5.919 -13.683 1.00 96.75 100 LYS A O 1
ATOM 826 N N . PRO A 1 101 ? -4.137 -5.889 -11.738 1.00 96.06 101 PRO A N 1
ATOM 827 C CA . PRO A 1 101 ? -3.915 -7.326 -11.706 1.00 96.06 101 PRO A CA 1
ATOM 828 C C . PRO A 1 101 ? -5.225 -8.113 -11.773 1.00 96.06 101 PRO A C 1
ATOM 830 O O . PRO A 1 101 ? -6.235 -7.680 -11.223 1.00 96.06 101 PRO A O 1
ATOM 833 N N . ASN A 1 102 ? -5.205 -9.302 -12.377 1.00 95.56 102 ASN A N 1
ATOM 834 C CA . ASN A 1 102 ? -6.375 -10.193 -12.454 1.00 95.56 102 ASN A CA 1
ATOM 835 C C . ASN A 1 102 ? -6.944 -10.587 -11.079 1.00 95.56 102 ASN A C 1
ATOM 837 O O . ASN A 1 102 ? -8.097 -10.992 -10.964 1.00 95.56 102 ASN A O 1
ATOM 841 N N . TRP A 1 103 ? -6.125 -10.483 -10.037 1.00 96.00 103 TRP A N 1
ATOM 842 C CA . TRP A 1 103 ? -6.503 -10.756 -8.666 1.00 96.00 103 TRP A CA 1
ATOM 843 C C . TRP A 1 103 ? -7.114 -9.544 -7.951 1.00 96.00 103 TRP A C 1
ATOM 845 O O . TRP A 1 103 ? -7.657 -9.687 -6.855 1.00 96.00 103 TRP A O 1
ATOM 855 N N . TRP A 1 104 ? -7.045 -8.353 -8.549 1.00 97.50 104 TRP A N 1
ATOM 856 C CA . TRP A 1 104 ? -7.653 -7.154 -7.990 1.00 97.50 104 TRP A CA 1
ATOM 857 C C . TRP A 1 104 ? -9.167 -7.320 -7.910 1.00 97.50 104 TRP A C 1
ATOM 859 O O . TRP A 1 104 ? -9.818 -7.639 -8.901 1.00 97.50 104 TRP A O 1
ATOM 869 N N . GLY A 1 105 ? -9.744 -7.078 -6.736 1.00 95.75 105 GLY A N 1
ATOM 870 C CA . GLY A 1 105 ? -11.178 -7.254 -6.531 1.00 95.75 105 GLY A CA 1
ATOM 871 C C . GLY A 1 105 ? -11.589 -8.614 -5.973 1.00 95.75 105 GLY A C 1
ATOM 872 O O . GLY A 1 105 ? -12.776 -8.778 -5.697 1.00 95.75 105 GLY A O 1
ATOM 873 N N . ARG A 1 106 ? -10.659 -9.567 -5.808 1.00 97.50 106 ARG A N 1
ATOM 874 C CA . ARG A 1 106 ? -10.958 -10.863 -5.187 1.00 97.50 106 ARG A CA 1
ATOM 875 C C . ARG A 1 106 ? -11.190 -10.725 -3.683 1.00 97.50 106 ARG A C 1
ATOM 877 O O . ARG A 1 106 ? -10.368 -10.152 -2.964 1.00 97.50 106 ARG A O 1
ATOM 884 N N . ASP A 1 107 ? -12.277 -11.325 -3.211 1.00 96.81 107 ASP A N 1
ATOM 885 C CA . ASP A 1 107 ? -12.711 -11.198 -1.819 1.00 96.81 107 ASP A CA 1
ATOM 886 C C . ASP A 1 107 ? -11.749 -11.875 -0.832 1.00 96.81 107 ASP A C 1
ATOM 888 O O . ASP A 1 107 ? -11.469 -11.315 0.225 1.00 96.81 107 ASP A O 1
ATOM 892 N N . ASP A 1 108 ? -11.154 -13.018 -1.188 1.00 97.06 108 ASP A N 1
ATOM 893 C CA . ASP A 1 108 ? -10.177 -13.720 -0.339 1.00 97.06 108 ASP A CA 1
ATOM 894 C C . ASP A 1 108 ? -8.930 -12.865 -0.051 1.00 97.06 108 ASP A C 1
ATOM 896 O O . ASP A 1 108 ? -8.401 -12.825 1.067 1.00 97.06 108 ASP A O 1
ATOM 900 N N . ILE A 1 109 ? -8.496 -12.100 -1.050 1.00 97.25 109 ILE A N 1
ATOM 901 C CA . ILE A 1 109 ? -7.413 -11.133 -0.920 1.00 97.25 109 ILE A CA 1
ATOM 902 C C . ILE A 1 109 ? -7.846 -9.983 -0.017 1.00 97.25 109 ILE A C 1
ATOM 904 O O . ILE A 1 109 ? -7.139 -9.674 0.940 1.00 97.25 109 ILE A O 1
ATOM 908 N N . HIS A 1 110 ? -8.994 -9.355 -0.268 1.00 97.56 110 HIS A N 1
ATOM 909 C CA . HIS A 1 110 ? -9.465 -8.245 0.563 1.00 97.56 110 HIS A CA 1
ATOM 910 C C . HIS A 1 110 ? -9.626 -8.656 2.032 1.00 97.56 110 HIS A C 1
ATOM 912 O O . HIS A 1 110 ? -9.066 -8.003 2.916 1.00 97.56 110 HIS A O 1
ATOM 918 N N . MET A 1 111 ? -10.281 -9.787 2.293 1.00 97.88 111 MET A N 1
ATOM 919 C CA . MET A 1 111 ? -10.519 -10.301 3.642 1.00 97.88 111 MET A CA 1
ATOM 920 C C . MET A 1 111 ? -9.224 -10.666 4.370 1.00 97.88 111 MET A C 1
ATOM 922 O O . MET A 1 111 ? -9.063 -10.327 5.543 1.00 97.88 111 MET A O 1
ATOM 926 N N . SER A 1 112 ? -8.261 -11.308 3.701 1.00 98.00 112 SER A N 1
ATOM 927 C CA . SER A 1 112 ? -6.976 -11.633 4.338 1.00 98.00 112 SER A CA 1
ATOM 928 C C . SER A 1 112 ? -6.161 -10.382 4.691 1.00 98.00 112 SER A C 1
ATOM 930 O O . SER A 1 112 ? -5.543 -10.319 5.758 1.00 98.00 112 SER A O 1
ATOM 932 N N . HIS A 1 113 ? -6.209 -9.336 3.859 1.00 98.19 113 HIS A N 1
ATOM 933 C CA . HIS A 1 113 ? -5.591 -8.046 4.166 1.00 98.19 113 HIS A CA 1
ATOM 934 C C . HIS A 1 113 ? -6.280 -7.337 5.335 1.00 98.19 113 HIS A C 1
ATOM 936 O O . HIS A 1 113 ? -5.590 -6.835 6.224 1.00 98.19 113 HIS A O 1
ATOM 942 N N . GLN A 1 114 ? -7.614 -7.319 5.360 1.00 98.50 114 GLN A N 1
ATOM 943 C CA . GLN A 1 114 ? -8.406 -6.783 6.471 1.00 98.50 114 GLN A CA 1
ATOM 944 C C . GLN A 1 114 ? -8.074 -7.520 7.777 1.00 98.50 114 GLN A C 1
ATOM 946 O O . GLN A 1 114 ? -7.721 -6.883 8.769 1.00 98.50 114 GLN A O 1
ATOM 951 N N . SER A 1 115 ? -8.056 -8.856 7.754 1.00 98.25 115 SER A N 1
ATOM 952 C CA . SER A 1 115 ? -7.649 -9.696 8.886 1.00 98.25 115 SER A CA 1
ATOM 953 C C . SER A 1 115 ? -6.247 -9.347 9.384 1.00 98.25 115 SER A C 1
ATOM 955 O O . SER A 1 115 ? -6.023 -9.123 10.579 1.00 98.25 115 SER A O 1
ATOM 957 N N . LYS A 1 116 ? -5.287 -9.189 8.464 1.00 98.12 116 LYS A N 1
ATOM 958 C CA . LYS A 1 116 ? -3.924 -8.803 8.826 1.00 98.12 116 LYS A CA 1
ATOM 959 C C . LYS A 1 116 ? -3.855 -7.401 9.426 1.00 98.12 116 LYS A C 1
ATOM 961 O O . LYS A 1 116 ? -3.064 -7.181 10.342 1.00 98.12 116 LYS A O 1
ATOM 966 N N . LEU A 1 117 ? -4.660 -6.455 8.950 1.00 98.38 117 LEU A N 1
ATOM 967 C CA . LEU A 1 117 ? -4.755 -5.120 9.540 1.00 98.38 117 LEU A CA 1
ATOM 968 C C . LEU A 1 117 ? -5.337 -5.179 10.962 1.00 98.38 117 LEU A C 1
ATOM 970 O O . LEU A 1 117 ? -4.742 -4.583 11.863 1.00 98.38 117 LEU A O 1
ATOM 974 N N . ILE A 1 118 ? -6.382 -5.983 11.202 1.00 98.38 118 ILE A N 1
ATOM 975 C CA . ILE A 1 118 ? -6.918 -6.250 12.550 1.00 98.38 118 ILE A CA 1
ATOM 976 C C . ILE A 1 118 ? -5.811 -6.758 13.475 1.00 98.38 118 ILE A C 1
ATOM 978 O O . ILE A 1 118 ? -5.594 -6.162 14.524 1.00 98.38 118 ILE A O 1
ATOM 982 N N . GLN A 1 119 ? -5.044 -7.781 13.079 1.00 97.19 119 GLN A N 1
ATOM 983 C CA . GLN A 1 119 ? -3.920 -8.298 13.886 1.00 97.19 119 GLN A CA 1
ATOM 984 C C . GLN A 1 119 ? -2.888 -7.218 14.209 1.00 97.19 119 GLN A C 1
ATOM 986 O O . GLN A 1 119 ? -2.247 -7.226 15.256 1.00 97.19 119 GLN A O 1
ATOM 991 N N . LYS A 1 120 ? -2.674 -6.304 13.263 1.00 96.88 120 LYS A N 1
ATOM 992 C CA . LYS A 1 120 ? -1.674 -5.254 13.377 1.00 96.88 120 LYS A CA 1
ATOM 993 C C . LYS A 1 120 ? -2.129 -4.161 14.350 1.00 96.88 120 LYS A C 1
ATOM 995 O O . LYS A 1 120 ? -1.266 -3.643 15.055 1.00 96.88 120 LYS A O 1
ATOM 1000 N N . LYS A 1 121 ? -3.407 -3.771 14.367 1.00 97.69 121 LYS A N 1
ATOM 1001 C CA . LYS A 1 121 ? -3.933 -2.738 15.279 1.00 97.69 121 LYS A CA 1
ATOM 1002 C C . LYS A 1 121 ? -5.432 -2.956 15.568 1.00 97.69 121 LYS A C 1
ATOM 1004 O O . LYS A 1 121 ? -6.260 -2.267 14.969 1.00 97.69 121 LYS A O 1
ATOM 1009 N N . PRO A 1 122 ? -5.786 -3.882 16.477 1.00 97.12 122 PRO A N 1
ATOM 1010 C CA . PRO A 1 122 ? -7.173 -4.303 16.683 1.00 97.12 122 PRO A CA 1
ATOM 1011 C C . PRO A 1 122 ? -8.137 -3.142 16.942 1.00 97.12 122 PRO A C 1
ATOM 1013 O O . PRO A 1 122 ? -9.145 -3.031 16.249 1.00 97.12 122 PRO A O 1
ATOM 1016 N N . ASP A 1 123 ? -7.776 -2.231 17.846 1.00 97.44 123 ASP A N 1
ATOM 1017 C CA . ASP A 1 123 ? -8.634 -1.114 18.273 1.00 97.44 123 ASP A CA 1
ATOM 1018 C C . ASP A 1 123 ? -8.961 -0.123 17.150 1.00 97.44 123 ASP A C 1
ATOM 1020 O O . ASP A 1 123 ? -9.919 0.631 17.243 1.00 97.44 123 ASP A O 1
ATOM 1024 N N . TYR A 1 124 ? -8.160 -0.102 16.081 1.00 97.94 124 TYR A N 1
ATOM 1025 C CA . TYR A 1 124 ? -8.390 0.784 14.942 1.00 97.94 124 TYR A CA 1
ATOM 1026 C C . TYR A 1 124 ? -9.222 0.119 13.839 1.00 97.94 124 TYR A C 1
ATOM 1028 O O . TYR A 1 124 ? -9.989 0.792 13.159 1.00 97.94 124 TYR A O 1
ATOM 1036 N N . TYR A 1 125 ? -9.062 -1.193 13.642 1.00 98.31 125 TYR A N 1
ATOM 1037 C CA . TYR A 1 125 ? -9.602 -1.888 12.470 1.00 98.31 125 TYR A CA 1
ATOM 1038 C C . TYR A 1 125 ? -10.825 -2.765 12.757 1.00 98.31 125 TYR A C 1
ATOM 1040 O O . TYR A 1 125 ? -11.572 -3.048 11.825 1.00 98.31 125 TYR A O 1
ATOM 1048 N N . ARG A 1 126 ? -11.063 -3.200 14.004 1.00 96.25 126 ARG A N 1
ATOM 1049 C CA . ARG A 1 126 ? -12.175 -4.120 14.322 1.00 96.25 126 ARG A CA 1
ATOM 1050 C C . ARG A 1 126 ? -13.544 -3.558 13.945 1.00 96.25 126 ARG A C 1
ATOM 1052 O O . ARG A 1 126 ? -14.337 -4.269 13.338 1.00 96.25 126 ARG A O 1
ATOM 1059 N N . ASP A 1 127 ? -13.798 -2.290 14.252 1.00 96.62 127 ASP A N 1
ATOM 1060 C CA . ASP A 1 127 ? -15.073 -1.651 13.909 1.00 96.62 127 ASP A CA 1
ATOM 1061 C C . ASP A 1 127 ? -15.201 -1.317 12.423 1.00 96.62 127 ASP A C 1
ATOM 1063 O O . ASP A 1 127 ? -16.315 -1.236 11.908 1.00 96.62 127 ASP A O 1
ATOM 1067 N N . MET A 1 128 ? -14.075 -1.142 11.729 1.00 97.50 128 MET A N 1
ATOM 1068 C CA . MET A 1 128 ? -14.050 -0.893 10.289 1.00 97.50 128 MET A CA 1
ATOM 1069 C C . MET A 1 128 ? -14.328 -2.173 9.490 1.00 97.50 128 MET A C 1
ATOM 1071 O O . MET A 1 128 ? -15.012 -2.127 8.474 1.00 97.50 128 MET A O 1
ATOM 1075 N N . PHE A 1 129 ? -13.823 -3.317 9.954 1.00 96.94 129 PHE A N 1
ATOM 1076 C CA . PHE A 1 129 ? -13.917 -4.610 9.271 1.00 96.94 129 PHE A CA 1
ATOM 1077 C C . PHE A 1 129 ? -14.805 -5.593 10.044 1.00 96.94 129 PHE A C 1
ATOM 1079 O O . PHE A 1 129 ? -14.415 -6.730 10.327 1.00 96.94 129 PHE A O 1
ATOM 1086 N N . LYS A 1 130 ? -16.007 -5.146 10.424 1.00 93.50 130 LYS A N 1
ATOM 1087 C CA . LYS A 1 130 ? -16.964 -5.984 11.158 1.00 93.50 130 LYS A CA 1
ATOM 1088 C C . LYS A 1 130 ? -17.270 -7.258 10.370 1.00 93.50 130 LYS A C 1
ATOM 1090 O O . LYS A 1 130 ? -17.577 -7.204 9.185 1.00 93.50 130 LYS A O 1
ATOM 1095 N N . GLY A 1 131 ? -17.193 -8.398 11.052 1.00 92.31 131 GLY A N 1
ATOM 1096 C CA . GLY A 1 131 ? -17.438 -9.717 10.459 1.00 92.31 131 GLY A CA 1
ATOM 1097 C C . GLY A 1 131 ? -16.205 -10.400 9.859 1.00 92.31 131 GLY A C 1
ATOM 1098 O O . GLY A 1 131 ? -16.298 -11.562 9.475 1.00 92.31 131 GLY A O 1
ATOM 1099 N N . VAL A 1 132 ? -15.042 -9.743 9.819 1.00 95.50 132 VAL A N 1
ATOM 1100 C CA . VAL A 1 132 ? -13.793 -10.362 9.349 1.00 95.50 132 VAL A CA 1
ATOM 1101 C C . VAL A 1 132 ? -13.033 -10.959 10.529 1.00 95.50 132 VAL A C 1
ATOM 1103 O O . VAL A 1 132 ? -12.746 -10.268 11.509 1.00 95.50 132 VAL A O 1
ATOM 1106 N N . SER A 1 133 ? -12.672 -12.241 10.429 1.00 92.56 133 SER A N 1
ATOM 1107 C CA . SER A 1 133 ? -11.872 -12.893 11.468 1.00 92.56 133 SER A CA 1
ATOM 1108 C C . SER A 1 133 ? -10.462 -12.305 11.541 1.00 92.56 133 SER A C 1
ATOM 1110 O O . SER A 1 133 ? -9.849 -11.997 10.521 1.00 92.56 133 SER A O 1
ATOM 1112 N N . GLY A 1 134 ? -9.916 -12.171 12.749 1.00 91.25 134 GLY A N 1
ATOM 1113 C CA . GLY A 1 134 ? -8.578 -11.629 13.001 1.00 91.25 134 GLY A CA 1
ATOM 1114 C C . GLY A 1 134 ? -7.432 -12.633 12.833 1.00 91.25 134 GLY A C 1
ATOM 1115 O O . GLY A 1 134 ? -6.315 -12.318 13.220 1.00 91.25 134 GLY A O 1
ATOM 1116 N N . ASP A 1 135 ? -7.666 -13.829 12.301 1.00 93.81 135 ASP A N 1
ATOM 1117 C CA . ASP A 1 135 ? -6.699 -14.938 12.248 1.00 93.81 135 ASP A CA 1
ATOM 1118 C C . ASP A 1 135 ? -6.530 -15.561 10.850 1.00 93.81 135 ASP A C 1
ATOM 1120 O O . ASP A 1 135 ? -5.839 -16.570 10.704 1.00 93.81 135 ASP A O 1
ATOM 1124 N N . LEU A 1 136 ? -7.089 -14.940 9.804 1.00 95.75 136 LEU A N 1
ATOM 1125 C CA . LEU A 1 136 ? -6.961 -15.448 8.441 1.00 95.75 136 LEU A CA 1
ATOM 1126 C C . LEU A 1 136 ? -5.491 -15.408 7.978 1.00 95.75 136 LEU A C 1
ATOM 1128 O O . LEU A 1 136 ? -4.768 -14.436 8.253 1.00 95.75 136 LEU A O 1
ATOM 1132 N N . PRO A 1 137 ? -5.030 -16.433 7.236 1.00 95.00 137 PRO A N 1
ATOM 1133 C CA . PRO A 1 137 ? -3.720 -16.402 6.606 1.00 95.00 137 PRO A CA 1
ATOM 1134 C C . PRO A 1 137 ? -3.672 -15.292 5.551 1.00 95.00 137 PRO A C 1
ATOM 1136 O O . PRO A 1 137 ? -4.642 -15.045 4.839 1.00 95.00 137 PRO A O 1
ATOM 1139 N N . TYR A 1 138 ? -2.525 -14.621 5.439 1.00 94.75 138 TYR A N 1
ATOM 1140 C CA . TYR A 1 138 ? -2.329 -13.582 4.430 1.00 94.75 138 TYR A CA 1
ATOM 1141 C C . TYR A 1 138 ? -2.239 -14.214 3.035 1.00 94.75 138 TYR A C 1
ATOM 1143 O O . TYR A 1 138 ? -1.372 -15.061 2.803 1.00 94.75 138 TYR A O 1
ATOM 1151 N N . VAL A 1 139 ? -3.100 -13.792 2.108 1.00 97.00 139 VAL A N 1
ATOM 1152 C CA . VAL A 1 139 ? -3.141 -14.340 0.747 1.00 97.00 139 VAL A CA 1
ATOM 1153 C C . VAL A 1 139 ? -2.189 -13.567 -0.164 1.00 97.00 139 VAL A C 1
ATOM 1155 O O . VAL A 1 139 ? -2.298 -12.352 -0.319 1.00 97.00 139 VAL A O 1
ATOM 1158 N N . TRP A 1 140 ? -1.273 -14.295 -0.807 1.00 94.62 140 TRP A N 1
ATOM 1159 C CA . TRP A 1 140 ? -0.415 -13.787 -1.879 1.00 94.62 140 TRP A CA 1
ATOM 1160 C C . TRP A 1 140 ? -0.924 -14.308 -3.226 1.00 94.62 140 TRP A C 1
ATOM 1162 O O . TRP A 1 140 ? -0.988 -15.519 -3.421 1.00 94.62 140 TRP A O 1
ATOM 1172 N N . ALA A 1 141 ? -1.259 -13.422 -4.164 1.00 89.88 141 ALA A N 1
ATOM 1173 C CA . ALA A 1 141 ? -1.703 -13.805 -5.509 1.00 89.88 141 ALA A CA 1
ATOM 1174 C C . ALA A 1 141 ? -0.513 -13.924 -6.473 1.00 89.88 141 ALA A C 1
ATOM 1176 O O . ALA A 1 141 ? -0.290 -13.048 -7.311 1.00 89.88 141 ALA A O 1
ATOM 1177 N N . VAL A 1 142 ? 0.297 -14.965 -6.267 1.00 86.56 142 VAL A N 1
ATOM 1178 C CA . VAL A 1 142 ? 1.557 -15.227 -6.988 1.00 86.56 142 VAL A CA 1
ATOM 1179 C C . VAL A 1 142 ? 1.512 -16.485 -7.830 1.00 86.56 142 VAL A C 1
ATOM 1181 O O . VAL A 1 142 ? 0.659 -17.351 -7.541 1.00 86.56 142 VAL A O 1
#

Foldseek 3Di:
DDAFPLDQDLLVRLVQDDPVNLVVNLVVLVVLLVLLVCVVVVHPDDPCVPPLRNVLCRLQLLLSLVSNLSSQVSCVVVVDDDDRNVVSVVSNVPRPDNDHGPCRPPNLQNLLSLLCSCLVPVVRRCVVDPPRHNDRHHDRPD

Sequence (142 aa):
MQTFIPYKSYEEIANALDRQRLGKQRVEAYQILKVLYAKKRGVEKGAWFNHPAVKMWEGYEGALCEYAIAICNKWISLGYKDTLKERFEVGLLFSKNTNKPNWWGRDDIHMSHQSKLIQKKPDYYRDMFKGVSGDLPYVWAV

Solvent-accessible surface area (backbone atoms only — not comparable to full-atom values): 8014 Å² total; per-residue (Å²): 121,62,82,76,50,56,50,79,48,49,60,59,31,31,72,67,43,54,71,72,55,40,60,45,40,47,57,31,48,50,53,39,52,52,49,52,53,37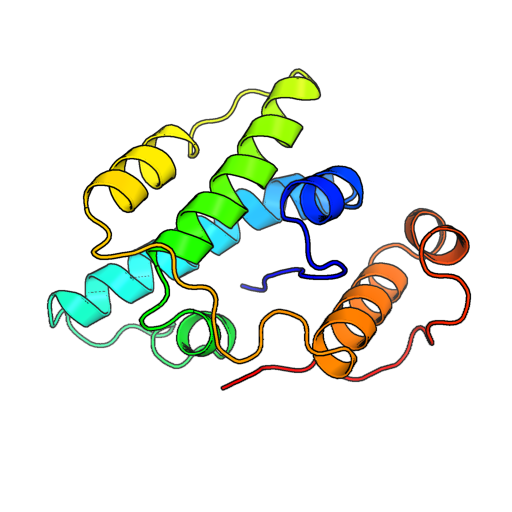,56,76,68,67,49,80,90,54,94,61,67,78,35,57,60,36,49,47,42,61,94,23,58,18,29,53,21,54,43,38,38,33,32,40,50,48,45,41,74,73,74,42,92,80,92,52,45,68,60,28,53,55,50,35,75,74,33,94,55,60,57,68,52,92,66,65,76,42,63,70,45,19,51,11,34,42,8,48,46,23,65,72,41,46,94,74,29,47,84,76,45,69,92,58,58,62,78,50,70,75,63,71,77,104

Mean predicted aligned error: 2.78 Å